Protein AF-A0A940ZJ97-F1 (afdb_monomer_lite)

Foldseek 3Di:
DDEEELDDDPPDDDDPVSVVVLVVRVVVCVVVVHYYYD

Secondary structure (DSSP, 8-state):
--EEE----SSSSPPHHHHHHHHHHHHHHHHTT-EEE-

Radius of gyration: 10.63 Å; chains: 1; bounding box: 26×15×25 Å

pLDDT: mean 96.5, std 2.44, range [86.38, 98.5]

Structure (mmCIF, N/CA/C/O backbone):
data_AF-A0A940ZJ97-F1
#
_entry.id   AF-A0A940ZJ97-F1
#
loop_
_atom_site.group_PDB
_atom_site.id
_atom_site.type_symbol
_atom_site.label_atom_id
_atom_site.label_alt_id
_atom_site.label_comp_id
_atom_site.label_asym_id
_atom_site.label_entity_id
_atom_site.label_seq_id
_atom_site.pdbx_PDB_ins_code
_atom_site.Cartn_x
_atom_site.Cartn_y
_atom_site.Cartn_z
_atom_site.occupancy
_atom_site.B_iso_or_equiv
_atom_site.auth_seq_id
_atom_site.auth_comp_id
_atom_site.auth_asym_id
_atom_site.auth_atom_id
_atom_site.pdbx_PDB_model_num
ATOM 1 N N . MET A 1 1 ? -15.464 -0.453 8.590 1.00 86.38 1 MET A N 1
ATOM 2 C CA . MET A 1 1 ? -14.091 -1.000 8.656 1.00 86.38 1 MET A CA 1
ATOM 3 C C . MET A 1 1 ? -13.403 -0.717 7.330 1.00 86.38 1 MET A C 1
ATOM 5 O O . MET A 1 1 ? -13.802 -1.289 6.323 1.00 86.38 1 MET A O 1
ATOM 9 N N . VAL A 1 2 ? -12.450 0.218 7.301 1.00 96.19 2 VAL A N 1
ATOM 10 C CA . VAL A 1 2 ? -11.710 0.560 6.073 1.00 96.19 2 VAL A CA 1
ATOM 11 C C . VAL A 1 2 ? -10.668 -0.522 5.796 1.00 96.19 2 VAL A C 1
ATOM 13 O O . VAL A 1 2 ? -9.947 -0.935 6.701 1.00 96.19 2 VAL A O 1
ATOM 16 N N . ARG A 1 3 ? -10.587 -1.000 4.553 1.00 98.06 3 ARG A N 1
ATOM 17 C CA . ARG A 1 3 ? -9.574 -1.967 4.118 1.00 98.06 3 ARG A CA 1
ATOM 18 C C . ARG A 1 3 ? -9.018 -1.541 2.769 1.00 98.06 3 ARG A C 1
ATOM 20 O O . ARG A 1 3 ? -9.768 -1.375 1.813 1.00 98.06 3 ARG A O 1
ATOM 27 N N . VAL A 1 4 ? -7.706 -1.376 2.702 1.00 98.31 4 VAL A N 1
ATOM 28 C CA . VAL A 1 4 ? -6.978 -0.944 1.502 1.00 98.31 4 VAL A CA 1
ATOM 29 C C . VAL A 1 4 ? -5.827 -1.902 1.228 1.00 98.31 4 VAL A C 1
ATOM 31 O O . VAL A 1 4 ? -5.367 -2.595 2.136 1.00 98.31 4 VAL A O 1
ATOM 34 N N . ARG A 1 5 ? -5.367 -1.959 -0.026 1.00 98.00 5 ARG A N 1
ATOM 35 C CA . ARG A 1 5 ? -4.255 -2.827 -0.426 1.00 98.00 5 ARG A CA 1
ATOM 36 C C . ARG A 1 5 ? -3.220 -2.104 -1.271 1.00 98.00 5 ARG A C 1
ATOM 38 O O . ARG A 1 5 ? -3.561 -1.168 -1.994 1.00 98.00 5 ARG A O 1
ATOM 45 N N . PHE A 1 6 ? -1.990 -2.586 -1.250 1.00 97.88 6 PHE A N 1
ATOM 46 C CA . PHE A 1 6 ? -0.949 -2.196 -2.185 1.00 97.88 6 PHE A CA 1
ATOM 47 C C . PHE A 1 6 ? -0.459 -3.429 -2.943 1.00 97.88 6 PHE A C 1
ATOM 49 O O . PHE A 1 6 ? 0.346 -4.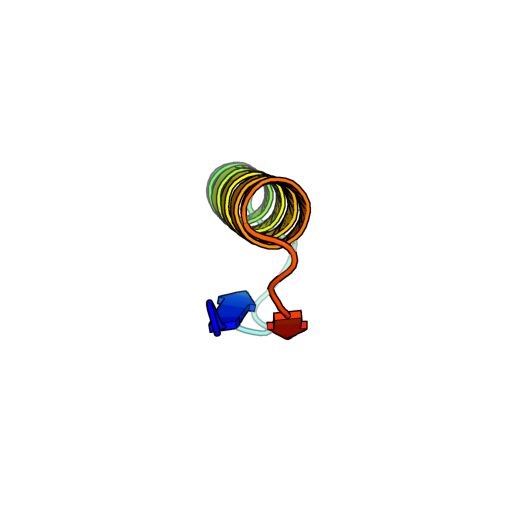173 -2.420 1.00 97.88 6 PHE A O 1
ATOM 56 N N . ALA A 1 7 ? -0.933 -3.621 -4.177 1.00 96.00 7 ALA A N 1
ATOM 57 C CA . ALA A 1 7 ? -0.603 -4.785 -5.002 1.00 96.00 7 ALA A CA 1
ATOM 58 C C . ALA A 1 7 ? 0.236 -4.364 -6.227 1.00 96.00 7 ALA A C 1
ATOM 60 O O . ALA A 1 7 ? -0.331 -4.168 -7.308 1.00 96.00 7 ALA A O 1
ATOM 61 N N . PRO A 1 8 ? 1.556 -4.135 -6.078 1.00 95.00 8 PRO A N 1
ATOM 62 C CA . PRO A 1 8 ? 2.421 -3.798 -7.202 1.00 95.00 8 PRO A CA 1
ATOM 63 C C . PRO A 1 8 ? 2.667 -5.019 -8.096 1.00 95.00 8 PRO A C 1
ATOM 65 O O . PRO A 1 8 ? 2.662 -6.160 -7.640 1.00 95.00 8 PRO A O 1
ATOM 68 N N . SER A 1 9 ? 2.956 -4.772 -9.374 1.00 93.94 9 SER A N 1
ATOM 69 C CA . SER A 1 9 ? 3.506 -5.807 -10.255 1.00 93.94 9 SER A CA 1
ATOM 70 C C . SER A 1 9 ? 4.916 -6.197 -9.779 1.00 93.94 9 SER A C 1
ATOM 72 O O . SER A 1 9 ? 5.715 -5.291 -9.522 1.00 93.94 9 SER A O 1
ATOM 74 N N . PRO A 1 10 ? 5.273 -7.496 -9.701 1.00 92.81 10 PRO A N 1
ATOM 75 C CA . PRO A 1 10 ? 6.598 -7.968 -9.281 1.00 92.81 10 PRO A CA 1
ATOM 76 C C . PRO A 1 10 ? 7.648 -7.832 -10.400 1.00 92.81 10 PRO A C 1
ATOM 78 O O . PRO A 1 10 ? 8.479 -8.709 -10.620 1.00 92.81 10 PRO A O 1
ATOM 81 N N . THR A 1 11 ? 7.589 -6.744 -11.161 1.00 93.94 11 THR A N 1
ATOM 82 C CA . THR A 1 11 ? 8.428 -6.510 -12.337 1.00 93.94 11 THR A CA 1
ATOM 83 C C . THR A 1 11 ? 9.415 -5.389 -12.045 1.00 93.94 11 THR A C 1
ATOM 85 O O . THR A 1 11 ? 9.038 -4.217 -12.049 1.00 93.94 11 THR A O 1
ATOM 88 N N . GLY A 1 12 ? 10.680 -5.750 -11.825 1.00 92.62 12 GLY A N 1
ATOM 89 C CA . GLY A 1 12 ? 11.764 -4.795 -11.595 1.00 92.62 12 GLY A CA 1
ATOM 90 C C . GLY A 1 12 ? 11.681 -4.068 -10.249 1.00 92.62 12 GLY A C 1
ATOM 91 O O . GLY A 1 12 ? 11.058 -4.536 -9.299 1.00 92.62 12 GLY A O 1
ATOM 92 N N . ASN A 1 13 ? 12.353 -2.918 -10.167 1.00 95.56 13 ASN A N 1
ATOM 93 C CA . ASN A 1 13 ? 12.391 -2.109 -8.950 1.00 95.56 13 ASN A CA 1
ATOM 94 C C . ASN A 1 13 ? 11.060 -1.392 -8.707 1.00 95.56 13 ASN A C 1
ATOM 96 O O . ASN A 1 13 ? 10.376 -0.963 -9.640 1.00 95.56 13 ASN A O 1
ATOM 100 N N . LEU A 1 14 ? 10.732 -1.186 -7.431 1.00 94.19 14 LEU A N 1
ATOM 101 C CA . LEU A 1 14 ? 9.557 -0.418 -7.041 1.00 94.19 14 LEU A CA 1
ATOM 102 C C . LEU A 1 14 ? 9.652 1.021 -7.572 1.00 94.19 14 LEU A C 1
ATOM 104 O O . LEU A 1 14 ? 10.541 1.784 -7.199 1.00 94.19 14 LEU A O 1
ATOM 108 N N . HIS A 1 15 ? 8.697 1.407 -8.416 1.00 94.69 15 HIS A N 1
ATOM 109 C CA . HIS A 1 15 ? 8.597 2.775 -8.912 1.00 94.69 15 HIS A CA 1
ATOM 110 C C . HIS A 1 15 ? 8.160 3.744 -7.799 1.00 94.69 15 HIS A C 1
ATOM 112 O O . HIS A 1 15 ? 7.267 3.434 -7.008 1.00 94.69 15 HIS A O 1
ATOM 118 N N . VAL A 1 16 ? 8.721 4.958 -7.778 1.00 96.06 16 VAL A N 1
ATOM 119 C CA . VAL A 1 16 ? 8.402 5.988 -6.768 1.00 96.06 16 VAL A CA 1
ATOM 120 C C . VAL A 1 16 ? 6.909 6.341 -6.728 1.00 96.06 16 VAL A C 1
ATOM 122 O O . VAL A 1 16 ? 6.343 6.534 -5.653 1.00 96.06 16 VAL A O 1
ATOM 125 N N . GLY A 1 17 ? 6.229 6.334 -7.879 1.00 95.12 17 GLY A N 1
ATOM 126 C CA . GLY A 1 17 ? 4.777 6.517 -7.943 1.00 95.12 17 GLY A CA 1
ATOM 127 C C . GLY A 1 17 ? 3.993 5.413 -7.221 1.00 95.12 17 GLY A C 1
ATOM 128 O O . GLY A 1 17 ? 3.015 5.705 -6.537 1.00 95.12 17 GLY A O 1
ATOM 129 N N . ASN A 1 18 ? 4.459 4.161 -7.287 1.00 95.00 18 ASN A N 1
ATOM 130 C CA . ASN A 1 18 ? 3.849 3.052 -6.550 1.00 95.00 18 ASN A CA 1
ATOM 131 C C . ASN A 1 18 ? 4.108 3.176 -5.044 1.00 95.00 18 ASN A C 1
ATOM 133 O O . ASN A 1 18 ? 3.190 2.964 -4.252 1.00 95.00 18 ASN A O 1
ATOM 137 N N . ALA A 1 19 ? 5.316 3.587 -4.644 1.00 96.44 19 ALA A N 1
ATOM 138 C CA . ALA A 1 1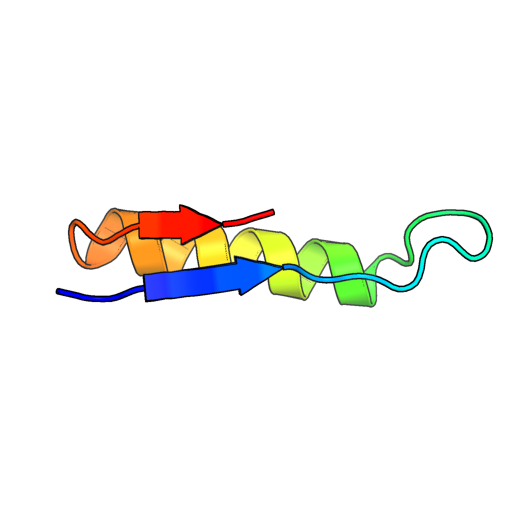9 ? 5.635 3.845 -3.240 1.00 96.44 19 ALA A CA 1
ATOM 139 C C . ALA A 1 19 ? 4.719 4.927 -2.638 1.00 96.44 19 ALA A C 1
ATOM 141 O O . ALA A 1 19 ? 4.192 4.746 -1.541 1.00 96.44 19 ALA A O 1
ATOM 142 N N . ARG A 1 20 ? 4.438 6.007 -3.383 1.00 97.75 20 ARG A N 1
ATOM 143 C CA . ARG A 1 20 ? 3.473 7.040 -2.968 1.00 97.75 20 ARG A CA 1
ATOM 144 C C . ARG A 1 20 ? 2.089 6.449 -2.694 1.00 97.75 20 ARG A C 1
ATOM 146 O O . ARG A 1 20 ? 1.494 6.754 -1.663 1.00 97.75 20 ARG A O 1
ATOM 153 N N . THR A 1 21 ? 1.586 5.592 -3.580 1.00 97.12 21 THR A N 1
ATOM 154 C CA . THR A 1 21 ? 0.287 4.925 -3.394 1.00 97.12 21 THR A CA 1
ATOM 155 C C . THR A 1 21 ? 0.281 4.017 -2.162 1.00 97.12 21 THR A C 1
ATOM 157 O O . THR A 1 21 ? -0.683 4.042 -1.397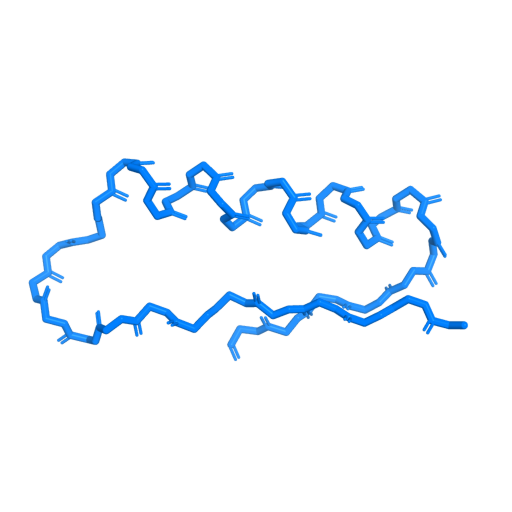 1.00 97.12 21 THR A O 1
ATOM 160 N N . ALA A 1 22 ? 1.360 3.266 -1.918 1.00 97.81 22 ALA A N 1
ATOM 161 C CA . ALA A 1 22 ? 1.498 2.429 -0.725 1.00 97.81 22 ALA A CA 1
ATOM 162 C C . ALA A 1 22 ? 1.426 3.259 0.568 1.00 97.81 22 ALA A C 1
ATOM 164 O O . ALA A 1 22 ? 0.667 2.919 1.477 1.00 97.81 22 ALA A O 1
ATOM 165 N N . VAL A 1 23 ? 2.155 4.381 0.618 1.00 98.19 23 VAL A N 1
ATOM 166 C CA . VAL A 1 23 ? 2.163 5.300 1.767 1.00 98.19 23 VAL A CA 1
ATOM 167 C C . VAL A 1 23 ? 0.776 5.895 2.005 1.00 98.19 23 VAL A C 1
ATOM 169 O O . VAL A 1 23 ? 0.296 5.881 3.135 1.00 98.19 23 VAL A O 1
ATOM 172 N N . LEU A 1 24 ? 0.094 6.372 0.960 1.00 98.19 24 LEU A N 1
ATOM 173 C CA . LEU A 1 24 ? -1.247 6.949 1.101 1.00 98.19 24 LEU A CA 1
ATOM 174 C C . LEU A 1 24 ? -2.270 5.925 1.608 1.00 98.19 24 LEU A C 1
ATOM 176 O O . LEU A 1 24 ? -3.059 6.242 2.497 1.00 98.19 24 LEU A O 1
ATOM 180 N N . ASN A 1 25 ? -2.223 4.691 1.102 1.00 98.31 25 ASN A N 1
ATOM 181 C CA . ASN A 1 25 ? -3.080 3.613 1.595 1.00 98.31 25 ASN A CA 1
ATOM 182 C C . ASN A 1 25 ? -2.780 3.290 3.064 1.00 98.31 25 ASN A C 1
ATOM 184 O O . ASN A 1 25 ? -3.703 3.166 3.867 1.00 98.31 25 ASN A O 1
ATOM 188 N N . HIS A 1 26 ? -1.506 3.210 3.446 1.00 98.25 26 HIS A N 1
ATOM 189 C CA . HIS A 1 26 ? -1.125 2.974 4.836 1.00 98.25 26 HIS A CA 1
ATOM 190 C C . HIS A 1 26 ? -1.635 4.081 5.775 1.00 98.25 26 HIS A C 1
ATOM 192 O O . HIS A 1 26 ? -2.262 3.784 6.791 1.00 98.25 26 HIS A O 1
ATOM 198 N N . LEU A 1 27 ? -1.449 5.351 5.404 1.00 98.38 27 LEU A N 1
ATOM 199 C CA . LEU A 1 27 ? -1.914 6.497 6.192 1.00 98.38 27 LEU A CA 1
ATOM 200 C C . LEU A 1 27 ? -3.445 6.552 6.302 1.00 98.38 27 LEU A C 1
ATOM 202 O O . LEU A 1 27 ? -3.967 6.864 7.371 1.00 98.38 27 LEU A O 1
ATOM 206 N N . LEU A 1 28 ? -4.170 6.219 5.230 1.00 98.50 28 LEU A N 1
ATOM 207 C CA . LEU A 1 28 ? -5.632 6.142 5.256 1.00 98.50 28 LEU A CA 1
ATOM 208 C C . LEU A 1 28 ? -6.118 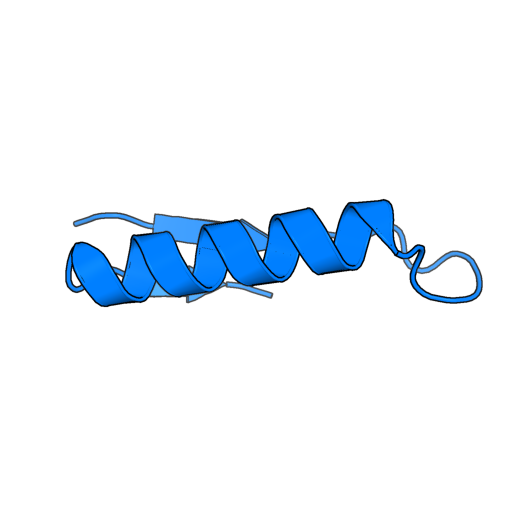5.028 6.193 1.00 98.50 28 LEU A C 1
ATOM 210 O O . LEU A 1 28 ? -7.032 5.250 6.984 1.00 98.50 28 LEU A O 1
ATOM 214 N N . ALA A 1 29 ? -5.493 3.849 6.139 1.00 98.44 29 ALA A N 1
ATOM 215 C CA . ALA A 1 29 ? -5.815 2.757 7.053 1.00 98.44 29 ALA A CA 1
ATOM 216 C C . ALA A 1 29 ? -5.550 3.152 8.513 1.00 98.44 29 ALA A C 1
ATOM 218 O O . ALA A 1 29 ? -6.397 2.900 9.361 1.00 98.44 29 ALA A O 1
ATOM 219 N N . LEU A 1 30 ? -4.429 3.818 8.803 1.00 98.19 30 LEU A N 1
ATOM 220 C CA . LEU A 1 30 ? -4.124 4.305 10.152 1.00 98.19 30 LEU A CA 1
ATOM 221 C C . LEU A 1 30 ? -5.160 5.318 10.652 1.00 98.19 30 LEU A C 1
ATOM 223 O O . LEU A 1 30 ? -5.667 5.174 11.763 1.00 98.19 30 LEU A O 1
ATOM 227 N N . LYS A 1 31 ? -5.506 6.315 9.827 1.00 98.44 31 LYS A N 1
ATOM 228 C CA . LYS A 1 31 ? -6.471 7.365 10.187 1.00 98.44 31 LYS A CA 1
ATOM 229 C C . LYS A 1 31 ? -7.845 6.792 10.540 1.00 98.44 31 LYS A C 1
ATOM 231 O O . LYS A 1 31 ? -8.472 7.239 11.493 1.00 98.44 31 LYS A O 1
ATOM 236 N N . GLU A 1 32 ? -8.297 5.803 9.779 1.00 98.31 32 GLU A N 1
ATOM 237 C CA . GLU A 1 32 ? -9.643 5.236 9.900 1.00 98.31 32 GLU A CA 1
ATOM 238 C C . GLU A 1 32 ? -9.689 3.986 10.796 1.00 98.31 32 GLU A C 1
ATOM 240 O O . GLU A 1 32 ? -10.689 3.265 10.797 1.00 98.31 32 GLU A O 1
ATOM 245 N N . SER A 1 33 ? -8.601 3.684 11.525 1.00 98.12 33 SER A N 1
ATOM 246 C CA . SER A 1 33 ? -8.453 2.433 12.296 1.00 98.12 33 SER A CA 1
ATOM 247 C C . SER A 1 33 ? -8.796 1.184 11.460 1.00 98.12 33 SER A C 1
ATOM 249 O O . SER A 1 33 ? -9.448 0.242 11.911 1.00 98.12 33 SER A O 1
ATOM 251 N N . GLY A 1 34 ? -8.407 1.226 10.187 1.00 97.88 34 GLY A N 1
ATOM 252 C CA . GLY A 1 34 ? -8.614 0.202 9.179 1.00 97.88 34 GLY A CA 1
ATOM 253 C C . GLY A 1 34 ? -7.435 -0.759 9.034 1.00 97.88 34 GLY A C 1
ATOM 254 O O . GLY A 1 34 ? -6.507 -0.795 9.837 1.00 97.88 34 GLY A O 1
ATOM 255 N N . THR A 1 35 ? -7.465 -1.558 7.969 1.00 98.31 35 THR A N 1
ATOM 256 C CA . THR A 1 35 ? -6.437 -2.564 7.671 1.00 98.31 35 THR A CA 1
ATOM 257 C C . THR A 1 35 ? -5.758 -2.276 6.337 1.00 98.31 35 THR A C 1
ATOM 259 O O . THR A 1 35 ? -6.426 -2.101 5.316 1.00 98.31 35 THR A O 1
ATOM 262 N N . PHE A 1 36 ? -4.427 -2.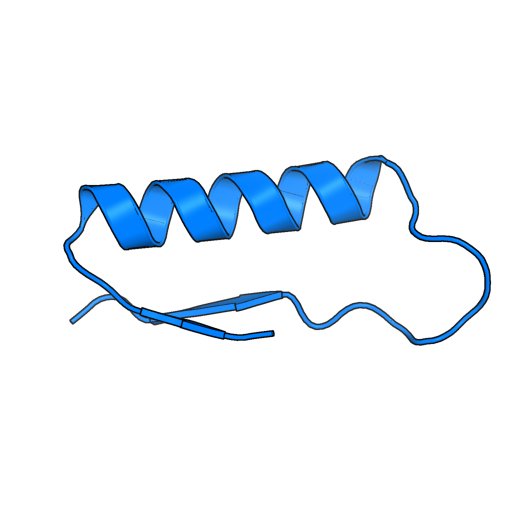286 6.342 1.00 98.44 36 PHE A N 1
ATOM 263 C CA . PHE A 1 36 ? -3.594 -2.211 5.146 1.00 98.44 36 PHE A CA 1
ATOM 264 C C . PHE A 1 36 ? -3.077 -3.607 4.776 1.00 98.44 36 PHE A C 1
ATOM 266 O O . PHE A 1 36 ? -2.578 -4.328 5.637 1.00 98.44 36 PHE A O 1
ATOM 273 N N . VAL A 1 37 ? -3.223 -3.987 3.507 1.00 97.88 37 VAL A N 1
ATOM 274 C CA . VAL A 1 37 ? -2.808 -5.288 2.958 1.00 97.88 37 VAL A CA 1
ATOM 275 C C . VAL A 1 37 ? -1.718 -5.075 1.910 1.00 97.88 37 VAL A C 1
ATOM 277 O O . VAL A 1 37 ? -1.833 -4.170 1.084 1.00 97.8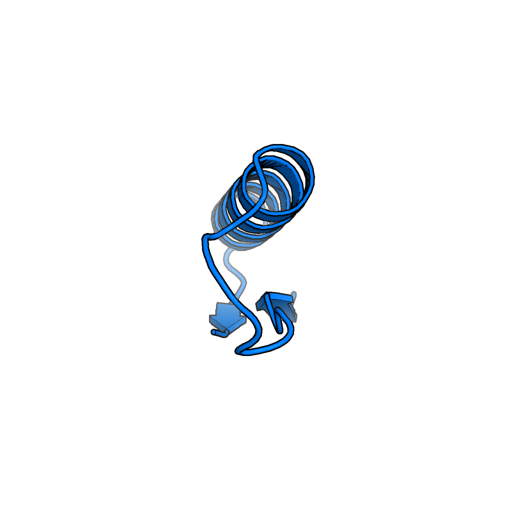8 37 VAL A O 1
ATOM 280 N N . LEU A 1 38 ? -0.689 -5.916 1.935 1.00 94.38 38 LEU A N 1
ATOM 281 C CA . LEU A 1 38 ? 0.361 -5.989 0.916 1.00 94.38 38 LEU A CA 1
ATOM 282 C C . LEU A 1 38 ? 0.009 -7.063 -0.119 1.00 94.38 38 LEU A C 1
ATOM 284 O O . LEU A 1 38 ? -0.505 -8.119 0.309 1.00 94.38 38 LEU A O 1
#

Sequence (38 aa):
MVRVRFAPSPTGNLHVGNARTAVLNHLLALKESGTFVL